Protein AF-A0A9D3YG95-F1 (afdb_monomer_lite)

Organism: Dreissena polymorpha (NCBI:txid45954)

Sequence (91 aa):
MANHIKLVHKSVLLDATKTSADDSEKQQRKLTDYAKPTMSRQKWIVCTEKLALMCAQDLRPISIVNGEGFIDFCRELNPSYDVPGPSTVST

Foldseek 3Di:
DPCPCCPPCVVVVVVVVPDDDDDDPPPDDDPVVPDDDDDDPVVVVVVVVVLVVCCVVVVNDPCCVVDPVSVVCVVPDDPPDDDDDPVVVVD

Secondary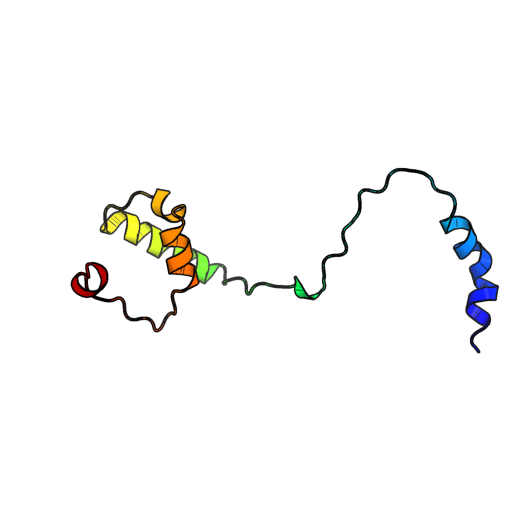 structure (DSSP, 8-state):
--SHHHHHSHHHHHHTT---S---------GGGS---PPPHHHHHHHHHHHHHHHHHTT--GGGGG-HHHHHHHHH--TTPPPPPHHHH--

Radius of gyration: 27.52 Å; chains: 1; bounding box: 64×61×38 Å

InterPro domains:
  IP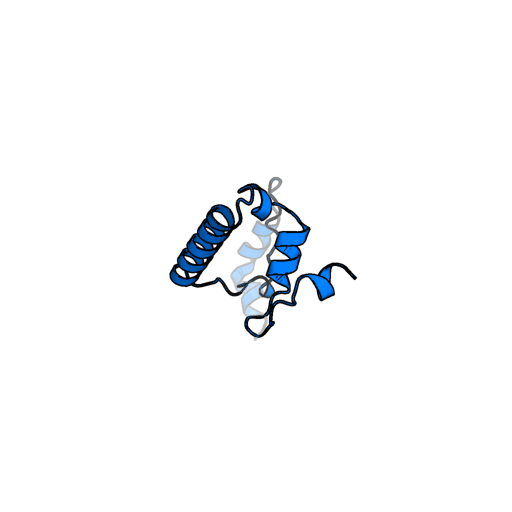R018473 Hermes trasposase, DNA-binding domain [PF10683] (46-74)

Structure (mmCIF, N/CA/C/O backbone):
data_AF-A0A9D3YG95-F1
#
_entry.id   AF-A0A9D3YG95-F1
#
loop_
_atom_site.group_PDB
_atom_site.id
_atom_site.type_symbol
_atom_site.label_atom_id
_atom_site.label_alt_id
_atom_site.label_comp_id
_atom_site.label_asym_id
_atom_site.label_entity_id
_atom_site.label_seq_id
_atom_site.pdbx_PDB_ins_code
_atom_site.Cartn_x
_atom_site.Cartn_y
_atom_site.Cartn_z
_atom_site.occupancy
_atom_site.B_iso_or_equiv
_atom_site.auth_seq_id
_atom_site.auth_comp_id
_atom_site.auth_asym_id
_atom_site.auth_atom_id
_atom_site.pdbx_PDB_model_num
ATOM 1 N N . MET A 1 1 ? -53.133 28.536 25.112 1.00 51.47 1 MET A N 1
ATOM 2 C CA . MET A 1 1 ? -51.969 29.440 25.300 1.00 51.47 1 MET A CA 1
ATOM 3 C C . MET A 1 1 ? -51.099 29.602 24.033 1.00 51.47 1 MET A C 1
ATOM 5 O O . MET A 1 1 ? -49.934 29.961 24.138 1.00 51.47 1 MET A O 1
ATOM 9 N N . ALA A 1 2 ? -51.650 29.429 22.820 1.00 55.38 2 ALA A N 1
ATOM 10 C CA . ALA A 1 2 ? -50.895 29.513 21.554 1.00 55.38 2 ALA A CA 1
ATOM 11 C C . ALA A 1 2 ? -50.866 30.919 20.907 1.00 55.38 2 ALA A C 1
ATOM 13 O O . ALA A 1 2 ? -50.217 31.124 19.887 1.00 55.38 2 ALA A O 1
ATOM 14 N N . ASN A 1 3 ? -51.563 31.899 21.492 1.00 55.66 3 ASN A N 1
ATOM 15 C CA . ASN A 1 3 ? -51.774 33.210 20.866 1.00 55.66 3 ASN A CA 1
ATOM 16 C C . ASN A 1 3 ? -50.799 34.301 21.340 1.00 55.66 3 ASN A C 1
ATOM 18 O O . ASN A 1 3 ? -50.833 35.401 20.800 1.00 55.66 3 ASN A O 1
ATOM 22 N N . HIS A 1 4 ? -49.918 34.018 22.308 1.00 54.66 4 HIS A N 1
ATOM 23 C CA . HIS A 1 4 ? -49.021 35.034 22.874 1.00 54.66 4 HIS A CA 1
ATOM 24 C C . HIS A 1 4 ? -47.867 35.405 21.922 1.00 54.66 4 HIS A C 1
ATOM 26 O O . HIS A 1 4 ? -47.525 36.576 21.796 1.00 54.66 4 HIS A O 1
ATOM 32 N N . ILE A 1 5 ? -47.334 34.434 21.171 1.00 59.69 5 ILE A N 1
ATOM 33 C CA . ILE A 1 5 ? -46.204 34.650 20.249 1.00 59.69 5 ILE A CA 1
ATOM 34 C C . ILE A 1 5 ? -46.618 35.533 19.062 1.00 59.69 5 ILE A C 1
ATOM 36 O O . ILE A 1 5 ? -45.887 36.439 18.670 1.00 59.69 5 ILE A O 1
ATOM 40 N N . LYS A 1 6 ? -47.825 35.316 18.520 1.00 57.41 6 LYS A N 1
ATOM 41 C CA . LYS A 1 6 ? -48.339 36.063 17.357 1.00 57.41 6 LYS A CA 1
ATOM 42 C C . LYS A 1 6 ? -48.663 37.526 17.671 1.00 57.41 6 LYS A C 1
ATOM 44 O O . LYS A 1 6 ? -48.664 38.352 16.763 1.00 57.41 6 LYS A O 1
ATOM 49 N N . LEU A 1 7 ? -48.966 37.834 18.932 1.00 58.44 7 LEU A N 1
ATOM 50 C CA . LEU A 1 7 ? -49.359 39.175 19.367 1.00 58.44 7 LEU A CA 1
ATOM 51 C C . LEU A 1 7 ? -48.156 40.038 19.763 1.00 58.44 7 LEU A C 1
ATOM 53 O O . LEU A 1 7 ? -48.146 41.221 19.440 1.00 58.44 7 LEU A O 1
ATOM 57 N N . VAL A 1 8 ? -47.139 39.455 20.409 1.00 58.81 8 VAL A N 1
ATOM 58 C CA . VAL A 1 8 ? -45.989 40.215 20.936 1.00 58.81 8 VAL A CA 1
ATOM 59 C C . VAL A 1 8 ? -44.915 40.472 19.872 1.00 58.81 8 VAL A C 1
ATOM 61 O O . VAL A 1 8 ? -44.301 41.533 19.871 1.00 58.81 8 VAL A O 1
ATOM 64 N N . HIS A 1 9 ? -44.723 39.560 18.915 1.00 53.09 9 HIS A N 1
ATOM 65 C CA . HIS A 1 9 ? -43.630 39.649 17.933 1.00 53.09 9 HIS A CA 1
ATOM 66 C C . HIS A 1 9 ? -44.102 39.957 16.501 1.00 53.09 9 HIS A C 1
ATOM 68 O O . HIS A 1 9 ? -43.476 39.537 15.529 1.00 53.09 9 HIS A O 1
ATOM 74 N N . LYS A 1 10 ? -45.208 40.699 16.337 1.00 52.06 10 LYS A N 1
ATOM 75 C CA . LYS A 1 10 ? -45.766 41.012 15.006 1.00 52.06 10 LYS A CA 1
ATOM 76 C C . LYS A 1 10 ? -44.827 41.866 14.139 1.00 52.06 10 LYS A C 1
ATOM 78 O O . LYS A 1 10 ? -44.830 41.707 12.923 1.00 52.06 10 LYS A O 1
ATOM 83 N N . SER A 1 11 ? -44.005 42.724 14.748 1.00 55.03 11 SER A N 1
ATOM 84 C CA . SER A 1 11 ? -43.000 43.533 14.041 1.00 55.03 11 SER A CA 1
ATOM 85 C C . SER A 1 11 ? -41.869 42.687 13.448 1.00 55.03 11 SER A C 1
ATOM 87 O O . SER A 1 11 ? -41.455 42.942 12.324 1.00 55.03 11 SER A O 1
ATOM 89 N N . 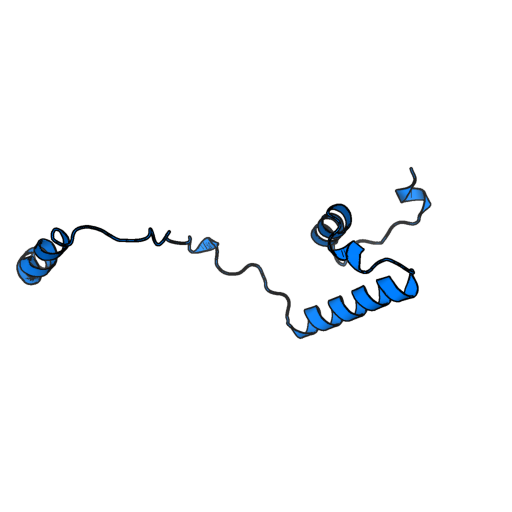VAL A 1 12 ? -41.446 41.622 14.139 1.00 55.09 12 VAL A N 1
ATOM 90 C CA . VAL A 1 12 ? -40.369 40.724 13.677 1.00 55.09 12 VAL A CA 1
ATOM 91 C C . VAL A 1 12 ? -40.779 39.950 12.419 1.00 55.09 12 VAL A C 1
ATOM 93 O O . VAL A 1 12 ? -39.952 39.671 11.559 1.00 55.09 12 VAL A O 1
ATOM 96 N N . LEU A 1 13 ? -42.068 39.625 12.278 1.00 52.59 13 LEU A N 1
ATOM 97 C CA . LEU A 1 13 ? -42.573 38.881 11.119 1.00 52.59 13 LEU A CA 1
ATOM 98 C C . LEU A 1 13 ? -42.766 39.745 9.864 1.00 52.59 13 LEU A C 1
ATOM 100 O O . LEU A 1 13 ? -42.814 39.199 8.766 1.00 52.59 13 LEU A O 1
ATOM 104 N N . LEU A 1 14 ? -42.891 41.068 10.005 1.00 53.81 14 LEU A N 1
ATOM 105 C CA . LEU A 1 14 ? -43.122 41.971 8.871 1.00 53.81 14 LEU A CA 1
ATOM 106 C C . LEU A 1 14 ? -41.815 42.438 8.203 1.00 53.81 14 LEU A C 1
ATOM 108 O O . LEU A 1 14 ? -41.825 42.676 6.996 1.00 53.81 14 LEU A O 1
ATOM 112 N N . ASP A 1 15 ? -40.693 42.473 8.931 1.00 46.81 15 ASP A N 1
ATOM 113 C CA . ASP A 1 15 ? -39.374 42.838 8.378 1.00 46.81 15 ASP A CA 1
ATOM 114 C C . ASP A 1 15 ? -38.740 41.740 7.509 1.00 46.81 15 ASP A C 1
ATOM 116 O O . ASP A 1 15 ? -37.932 42.031 6.631 1.00 46.81 15 ASP A O 1
ATOM 120 N N . ALA A 1 16 ? -39.156 40.479 7.657 1.00 50.94 16 ALA A N 1
ATOM 121 C CA . ALA A 1 16 ? -38.596 39.363 6.887 1.00 50.94 16 ALA A CA 1
ATOM 122 C C . ALA A 1 16 ? -38.956 39.375 5.384 1.00 50.94 16 ALA A C 1
ATOM 124 O O . ALA A 1 16 ? -38.451 38.551 4.628 1.00 50.94 16 ALA A O 1
ATOM 125 N N . THR A 1 17 ? -39.831 40.282 4.932 1.00 50.75 17 THR A N 1
ATOM 126 C CA . THR A 1 17 ? -40.277 40.351 3.524 1.00 50.75 17 THR A CA 1
ATOM 127 C C . THR A 1 17 ? -39.713 41.537 2.742 1.00 50.75 17 THR A C 1
ATOM 129 O O . THR A 1 17 ? -40.073 41.727 1.580 1.00 50.75 17 THR A O 1
ATOM 132 N N . LYS A 1 18 ? -38.817 42.334 3.340 1.00 51.38 18 LYS A N 1
ATOM 133 C CA . LYS A 1 18 ? -38.239 43.521 2.694 1.00 51.38 18 LYS A CA 1
ATOM 134 C C . LYS A 1 18 ? -36.718 43.594 2.817 1.00 51.38 18 LYS A C 1
ATOM 136 O O . LYS A 1 18 ? -36.197 44.595 3.285 1.00 51.38 18 LYS A O 1
ATOM 141 N N . THR A 1 19 ? -36.018 42.603 2.272 1.00 44.53 19 THR A N 1
ATOM 142 C CA . THR A 1 19 ? -34.686 42.857 1.707 1.00 44.53 19 THR A CA 1
ATOM 143 C C . THR A 1 19 ? -34.494 41.997 0.468 1.00 44.53 19 THR A C 1
ATOM 145 O O . THR A 1 19 ? -34.372 40.779 0.518 1.00 44.53 19 THR A O 1
ATOM 148 N N . SER A 1 20 ? -34.563 42.674 -0.665 1.00 45.91 20 SER A N 1
ATOM 149 C CA . SER A 1 20 ? -34.235 42.207 -2.000 1.00 45.91 20 SER A CA 1
ATOM 150 C C . SER A 1 20 ? -32.763 41.806 -2.132 1.00 45.91 20 SER A C 1
ATOM 152 O O . SER A 1 20 ? -31.899 42.526 -1.645 1.00 45.91 20 SER A O 1
ATOM 154 N N . ALA A 1 21 ? -32.550 40.729 -2.896 1.00 49.91 21 ALA A N 1
ATOM 155 C CA . ALA A 1 21 ? -31.394 40.438 -3.747 1.00 49.91 21 ALA A CA 1
ATOM 156 C C . ALA A 1 21 ? -30.002 40.459 -3.091 1.00 49.91 21 ALA A C 1
ATOM 158 O O . ALA A 1 21 ? -29.375 41.508 -3.016 1.00 49.91 21 ALA A O 1
ATOM 159 N N . ASP A 1 22 ? -29.529 39.269 -2.701 1.00 49.25 22 ASP A N 1
ATOM 160 C CA . ASP A 1 22 ? -28.216 38.671 -3.029 1.00 49.25 22 ASP A CA 1
ATOM 161 C C . ASP A 1 22 ? -27.832 37.690 -1.906 1.00 49.25 22 ASP A C 1
ATOM 163 O O . ASP A 1 22 ? -27.104 38.028 -0.978 1.00 49.25 22 ASP A O 1
ATOM 167 N N . ASP A 1 23 ? -28.397 36.479 -1.933 1.00 44.97 23 ASP A N 1
ATOM 168 C CA . ASP A 1 23 ? -28.085 35.437 -0.952 1.00 44.97 23 ASP A CA 1
ATOM 169 C C . ASP A 1 23 ? -27.609 34.189 -1.693 1.00 44.97 23 ASP A C 1
ATOM 171 O O . ASP A 1 23 ? -28.385 33.424 -2.266 1.00 44.97 23 ASP A O 1
ATOM 175 N N . SER A 1 24 ? -26.290 34.001 -1.683 1.00 55.22 24 SER A N 1
ATOM 176 C CA . SER A 1 24 ? -25.661 32.728 -2.015 1.00 55.22 24 SER A CA 1
ATOM 177 C C . SER A 1 24 ? -26.312 31.634 -1.172 1.00 55.22 24 SER A C 1
ATOM 179 O O . SER A 1 24 ? -26.227 31.664 0.057 1.00 55.22 24 SER A O 1
ATOM 181 N N . GLU A 1 25 ? -26.965 30.678 -1.830 1.00 52.66 25 GLU A N 1
ATOM 182 C CA . GL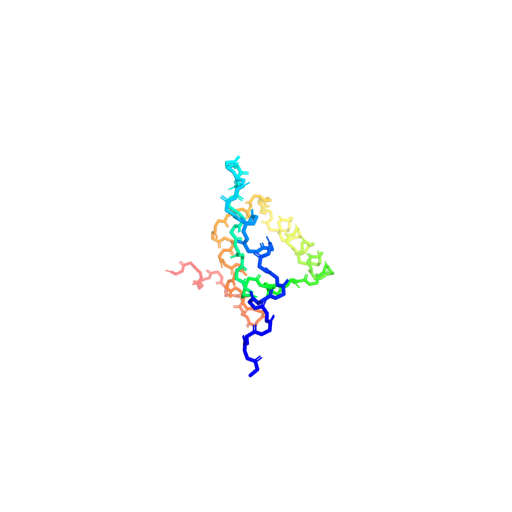U A 1 25 ? -27.620 29.534 -1.202 1.00 52.66 25 GLU A CA 1
ATOM 183 C C . GLU A 1 25 ? -26.652 28.816 -0.247 1.00 52.66 25 GLU A C 1
ATOM 185 O O . GLU A 1 25 ? -25.821 27.994 -0.642 1.00 52.66 25 GLU A O 1
ATOM 190 N N . LYS A 1 26 ? -26.760 29.103 1.053 1.00 56.47 26 LYS A N 1
ATOM 191 C CA . LYS A 1 26 ? -26.145 28.287 2.100 1.00 56.47 26 LYS A CA 1
ATOM 192 C C . LYS A 1 26 ? -26.928 26.983 2.169 1.00 56.47 26 LYS A C 1
ATOM 194 O O . LYS A 1 26 ? -27.853 26.847 2.966 1.00 56.47 26 LYS A O 1
ATOM 199 N N . GLN A 1 27 ? -26.561 26.031 1.313 1.00 62.97 27 GLN A N 1
ATOM 200 C CA . GLN A 1 27 ? -27.057 24.659 1.370 1.00 62.97 27 GLN A CA 1
ATOM 201 C C . GLN A 1 27 ? -26.890 24.124 2.798 1.00 62.97 27 GLN A C 1
ATOM 203 O O . GLN A 1 27 ? -25.774 23.943 3.294 1.00 62.97 27 GLN A O 1
ATOM 208 N N . GLN A 1 28 ? -28.018 23.894 3.471 1.00 65.25 28 GLN A N 1
ATOM 209 C CA . GLN A 1 28 ? -28.080 23.218 4.761 1.00 65.25 28 GLN A CA 1
ATOM 210 C C . GLN A 1 28 ? -27.483 21.814 4.601 1.00 65.25 28 GLN A C 1
ATOM 212 O O . GLN A 1 28 ? -28.099 20.927 4.011 1.00 65.25 28 GLN A O 1
ATOM 217 N N . ARG A 1 29 ? -26.264 21.608 5.111 1.00 64.88 29 ARG A N 1
ATOM 218 C CA . ARG A 1 29 ? -25.641 20.279 5.173 1.00 64.88 29 ARG A CA 1
ATOM 219 C C . ARG A 1 29 ? -26.437 19.406 6.142 1.00 64.88 29 ARG A C 1
ATOM 221 O O . ARG A 1 29 ? -26.812 19.866 7.224 1.00 64.88 29 ARG A O 1
ATOM 228 N N . LYS A 1 30 ? -26.731 18.163 5.752 1.00 68.94 30 LYS A N 1
ATOM 229 C CA . LYS A 1 30 ? -27.494 17.237 6.599 1.00 68.94 30 LYS A CA 1
ATOM 230 C C . LYS A 1 30 ? -26.642 16.864 7.812 1.00 68.94 30 LYS A C 1
ATOM 232 O O . LYS A 1 30 ? -25.443 16.646 7.697 1.00 68.94 30 LYS A O 1
ATOM 237 N N . LEU A 1 31 ? -27.271 16.725 8.981 1.00 58.25 31 LEU A N 1
ATOM 238 C CA . LEU A 1 31 ? -26.602 16.338 10.233 1.00 58.25 31 LEU A CA 1
ATOM 239 C C . LEU A 1 31 ? -25.889 14.968 10.136 1.00 58.25 31 LEU A C 1
ATOM 241 O O . LEU A 1 31 ? -25.010 14.669 10.931 1.00 58.25 31 LEU A O 1
ATOM 245 N N . THR A 1 32 ? -26.232 14.151 9.137 1.00 57.97 32 THR A N 1
ATOM 246 C CA . THR A 1 32 ? -25.585 12.870 8.817 1.00 57.97 32 THR A CA 1
ATOM 247 C C . THR A 1 32 ? -24.238 13.005 8.101 1.00 57.97 32 THR A C 1
ATOM 249 O O . THR A 1 32 ? -23.533 12.012 7.975 1.00 57.97 32 THR A O 1
ATOM 252 N N . ASP A 1 33 ? -23.852 14.205 7.654 1.00 57.59 33 ASP A N 1
ATOM 253 C CA . ASP A 1 33 ? -22.512 14.473 7.106 1.00 57.59 33 ASP A CA 1
ATOM 254 C C . ASP A 1 33 ? -21.443 14.584 8.218 1.00 57.59 33 ASP A C 1
ATOM 256 O O . ASP A 1 33 ? -20.251 14.756 7.945 1.00 57.59 33 ASP A O 1
ATOM 260 N N . TYR A 1 34 ? -21.855 14.497 9.490 1.00 56.25 34 TYR A N 1
ATOM 261 C CA . TYR A 1 34 ? -20.971 14.583 10.644 1.00 56.25 34 TYR A CA 1
ATOM 262 C C . TYR A 1 34 ? -20.158 13.298 10.828 1.00 56.25 34 TYR A C 1
ATOM 264 O O . TYR A 1 34 ? -20.635 12.285 11.327 1.00 56.25 34 TYR A O 1
ATOM 272 N N . ALA A 1 35 ? -18.877 13.435 10.492 1.00 60.47 35 ALA A N 1
ATOM 273 C CA . ALA A 1 35 ? -17.757 12.580 10.858 1.00 60.47 35 ALA A CA 1
ATOM 274 C C . ALA A 1 35 ? -17.696 11.217 10.154 1.00 60.47 35 ALA A C 1
ATOM 276 O O . ALA A 1 35 ? -17.948 10.165 10.737 1.00 60.47 35 ALA A O 1
ATOM 277 N N . LYS A 1 36 ? -17.150 11.221 8.928 1.00 63.84 36 LYS A N 1
ATOM 278 C CA . LYS A 1 36 ? -16.301 10.088 8.529 1.00 63.84 36 LYS A CA 1
ATOM 279 C C . LYS A 1 36 ? -15.286 9.855 9.658 1.00 63.84 36 LYS A C 1
ATOM 281 O O . LYS A 1 36 ? -14.657 10.837 10.063 1.00 63.84 36 LYS A O 1
ATOM 286 N N . PRO A 1 37 ? -15.117 8.621 10.165 1.00 64.06 37 PRO A N 1
ATOM 287 C CA . PRO A 1 37 ? -14.119 8.332 11.183 1.00 64.06 37 PRO A CA 1
ATOM 288 C C . PRO A 1 37 ? -12.758 8.819 10.692 1.00 64.06 37 PRO A C 1
ATOM 290 O O . PRO A 1 37 ? -12.210 8.305 9.716 1.00 64.06 37 PRO A O 1
ATOM 293 N N . THR A 1 38 ? -12.237 9.867 11.320 1.00 75.06 38 THR A N 1
ATOM 294 C CA . THR A 1 38 ? -10.922 10.391 10.984 1.00 75.06 38 THR A CA 1
ATOM 295 C C . THR A 1 38 ? -9.888 9.522 11.678 1.00 75.06 38 THR A C 1
ATOM 297 O O . THR A 1 38 ? -9.905 9.331 12.895 1.00 75.06 38 THR A O 1
ATOM 300 N N . MET A 1 39 ? -8.991 8.941 10.884 1.00 85.75 39 MET A N 1
ATOM 301 C CA . MET A 1 39 ? -7.838 8.222 11.409 1.00 85.75 39 MET A CA 1
ATOM 302 C C . MET A 1 39 ? -7.044 9.150 12.341 1.00 85.75 39 MET A C 1
ATOM 304 O O . MET A 1 39 ? -6.861 10.330 12.037 1.00 85.75 39 MET A O 1
ATOM 308 N N . SER A 1 40 ? -6.556 8.627 13.472 1.00 93.31 40 SER A N 1
ATOM 309 C CA . SER A 1 40 ? -5.708 9.415 14.368 1.00 93.31 40 SER A CA 1
ATOM 310 C C . SER A 1 40 ? -4.459 9.897 13.629 1.00 93.31 40 SER A C 1
ATOM 312 O O . SER A 1 40 ? -3.891 9.176 12.805 1.00 93.31 40 SER A O 1
ATOM 314 N N . ARG A 1 41 ? -3.989 11.109 13.950 1.00 92.25 41 ARG A N 1
ATOM 315 C CA . ARG A 1 41 ? -2.799 11.691 13.309 1.00 92.25 41 ARG A CA 1
ATOM 316 C C . ARG A 1 41 ? -1.588 10.761 13.392 1.00 92.25 41 ARG A C 1
ATOM 318 O O . ARG A 1 41 ? -0.875 10.607 12.410 1.00 92.25 41 ARG A O 1
ATOM 325 N N . GLN A 1 42 ? -1.392 10.108 14.537 1.00 95.56 42 GLN A N 1
ATOM 326 C CA . GLN A 1 42 ? -0.289 9.168 14.716 1.00 95.56 42 GLN A CA 1
ATOM 327 C C . GLN A 1 42 ? -0.383 7.986 13.749 1.00 95.56 42 GLN A C 1
ATOM 329 O O . GLN A 1 42 ? 0.610 7.617 13.131 1.00 95.56 42 GLN A O 1
ATOM 334 N N . LYS A 1 43 ? -1.578 7.409 13.581 1.00 94.50 43 LYS A N 1
ATOM 335 C CA . LYS A 1 43 ? -1.777 6.291 12.656 1.00 94.50 43 LYS A CA 1
ATOM 336 C C . LYS A 1 43 ? -1.599 6.733 11.203 1.00 94.50 43 LYS A C 1
ATOM 338 O O . LYS A 1 43 ? -0.993 5.999 10.434 1.00 94.50 43 LYS A O 1
ATOM 343 N N . TRP A 1 44 ? -2.034 7.945 10.856 1.00 94.44 44 TRP A N 1
ATOM 344 C CA . TRP A 1 44 ? -1.802 8.525 9.532 1.00 94.44 44 TRP A CA 1
ATOM 345 C C . TRP A 1 44 ? -0.307 8.671 9.217 1.00 94.44 44 TRP A C 1
ATOM 347 O O . TRP A 1 44 ? 0.125 8.274 8.136 1.00 94.44 44 TRP A O 1
ATOM 357 N N . ILE A 1 45 ? 0.494 9.163 10.172 1.00 97.25 45 ILE A N 1
ATOM 358 C CA . ILE A 1 45 ? 1.958 9.260 10.031 1.00 97.25 45 ILE A CA 1
ATOM 359 C C . ILE A 1 45 ? 2.558 7.873 9.784 1.00 97.25 45 ILE A C 1
ATOM 361 O O . ILE A 1 45 ? 3.247 7.680 8.787 1.00 97.25 45 ILE A O 1
ATOM 365 N N . VAL A 1 46 ? 2.221 6.887 10.622 1.00 96.94 46 VAL A N 1
ATOM 366 C CA . VAL A 1 46 ? 2.731 5.512 10.480 1.00 96.94 46 VAL A CA 1
ATOM 367 C C . VAL A 1 46 ? 2.345 4.904 9.127 1.00 96.94 46 VAL A C 1
ATOM 369 O O . VAL A 1 46 ? 3.187 4.312 8.456 1.00 96.94 46 VAL A O 1
ATOM 372 N N . CYS A 1 47 ? 1.093 5.061 8.687 1.00 95.25 47 CYS A N 1
ATOM 373 C CA . CYS A 1 47 ? 0.656 4.588 7.371 1.00 95.25 47 CYS A CA 1
ATOM 374 C C . CYS A 1 47 ? 1.435 5.263 6.233 1.00 95.25 47 CYS A C 1
ATOM 376 O O . CYS A 1 47 ? 1.809 4.597 5.271 1.00 95.25 47 CYS A O 1
ATOM 378 N N . THR A 1 48 ? 1.716 6.560 6.359 1.00 96.81 48 THR A N 1
ATOM 379 C CA . THR A 1 48 ? 2.461 7.334 5.358 1.00 96.81 48 THR A CA 1
ATOM 380 C C . THR A 1 48 ? 3.916 6.874 5.268 1.00 96.81 48 THR A C 1
ATOM 382 O O . THR A 1 48 ? 4.429 6.675 4.170 1.00 96.81 48 THR A O 1
ATOM 385 N N . GLU A 1 49 ? 4.569 6.629 6.406 1.00 98.06 49 GLU A N 1
ATOM 386 C CA . GLU A 1 49 ? 5.930 6.078 6.457 1.00 98.06 49 GLU A CA 1
ATOM 387 C C . GLU A 1 49 ? 6.004 4.683 5.827 1.00 98.06 49 GLU A C 1
ATOM 389 O O . GLU A 1 49 ? 6.914 4.399 5.049 1.00 98.06 49 GLU A O 1
ATOM 394 N N . LYS A 1 50 ? 5.025 3.815 6.112 1.00 97.00 50 LYS A N 1
ATOM 395 C CA . LYS A 1 50 ? 4.950 2.477 5.505 1.00 97.00 50 LYS A CA 1
ATOM 396 C C . LYS A 1 50 ? 4.723 2.536 3.998 1.00 97.00 50 LYS A C 1
ATOM 398 O O . LYS A 1 50 ? 5.351 1.772 3.271 1.00 97.00 50 LYS A O 1
ATOM 403 N N . LEU A 1 51 ? 3.880 3.453 3.531 1.00 96.81 51 LEU A N 1
ATOM 404 C CA . LEU A 1 51 ? 3.652 3.673 2.105 1.00 96.81 51 LEU A CA 1
ATOM 405 C C . LEU A 1 51 ? 4.923 4.159 1.399 1.00 96.81 51 LEU A C 1
ATOM 407 O O . LEU A 1 51 ? 5.290 3.624 0.357 1.00 96.81 51 LEU A O 1
ATOM 411 N N . ALA A 1 52 ? 5.633 5.122 1.990 1.00 97.62 52 ALA A N 1
ATOM 412 C CA . ALA A 1 52 ? 6.905 5.600 1.455 1.00 97.62 52 ALA A CA 1
ATOM 413 C C . ALA A 1 52 ? 7.962 4.484 1.404 1.00 97.62 52 ALA A C 1
ATOM 415 O O . ALA A 1 52 ? 8.678 4.355 0.410 1.00 97.62 52 ALA A O 1
ATOM 416 N N . LEU A 1 53 ? 8.031 3.653 2.451 1.0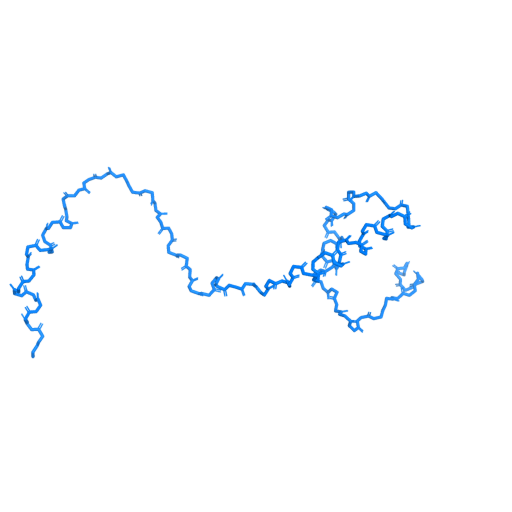0 98.25 53 LEU A N 1
ATOM 417 C CA . LEU A 1 53 ? 8.950 2.520 2.507 1.00 98.25 53 LEU A CA 1
ATOM 418 C C . LEU A 1 53 ? 8.632 1.473 1.435 1.0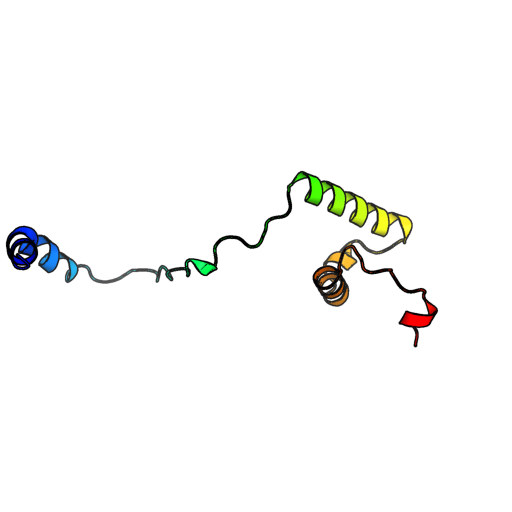0 98.25 53 LEU A C 1
ATOM 420 O O . LEU A 1 53 ? 9.557 1.014 0.773 1.00 98.25 53 LEU A O 1
ATOM 424 N N . MET A 1 54 ? 7.353 1.147 1.225 1.00 97.56 54 MET A N 1
ATOM 425 C CA . MET A 1 54 ? 6.925 0.251 0.144 1.00 97.56 54 MET A CA 1
ATOM 426 C C . MET A 1 54 ? 7.371 0.788 -1.218 1.00 97.56 54 MET A C 1
ATOM 428 O O . MET A 1 54 ? 7.996 0.061 -1.984 1.00 97.56 54 MET A O 1
ATOM 432 N N . CYS A 1 55 ? 7.167 2.082 -1.489 1.00 97.88 55 CYS A N 1
ATOM 433 C CA . CYS A 1 55 ? 7.636 2.683 -2.737 1.00 97.88 55 CYS A CA 1
ATOM 434 C C . CYS A 1 55 ? 9.157 2.560 -2.919 1.00 97.88 55 CYS A C 1
ATOM 436 O O . CYS A 1 55 ? 9.619 2.260 -4.018 1.00 97.88 55 CYS A O 1
ATOM 438 N N . ALA A 1 56 ? 9.934 2.762 -1.852 1.00 97.75 56 ALA A N 1
ATOM 439 C CA . ALA A 1 56 ? 11.390 2.667 -1.905 1.00 97.75 56 ALA A CA 1
ATOM 440 C C . ALA A 1 56 ? 11.894 1.222 -2.066 1.00 97.75 56 ALA A C 1
ATOM 442 O O . ALA A 1 56 ? 12.808 0.982 -2.853 1.00 97.75 56 ALA A O 1
ATOM 443 N N . GLN A 1 57 ? 11.316 0.270 -1.331 1.00 98.38 57 GLN A N 1
ATOM 444 C CA . GLN A 1 57 ? 11.738 -1.134 -1.335 1.00 98.38 57 GLN A CA 1
ATOM 445 C C . GLN A 1 57 ? 11.333 -1.854 -2.621 1.00 98.38 57 GLN A C 1
ATOM 447 O O . GLN A 1 57 ? 12.143 -2.574 -3.200 1.00 98.38 57 GLN A O 1
ATOM 452 N N . ASP A 1 58 ? 10.119 -1.596 -3.102 1.00 97.88 58 ASP A N 1
ATOM 453 C CA . ASP A 1 58 ? 9.558 -2.265 -4.278 1.00 97.88 58 ASP A CA 1
ATOM 454 C C . ASP A 1 58 ? 9.830 -1.487 -5.576 1.00 97.88 58 ASP A C 1
ATOM 456 O O . ASP A 1 58 ? 9.294 -1.828 -6.635 1.00 97.88 58 ASP A O 1
ATOM 460 N N . LEU A 1 59 ? 10.631 -0.415 -5.494 1.00 97.81 59 LEU A N 1
ATOM 461 C CA . LEU A 1 59 ? 10.962 0.493 -6.597 1.00 97.81 59 LEU A CA 1
ATOM 462 C C . LEU A 1 59 ? 9.715 0.995 -7.343 1.00 97.81 59 LEU A C 1
ATOM 464 O O . LEU A 1 59 ? 9.696 1.113 -8.573 1.00 97.81 59 LEU A O 1
ATOM 468 N N . ARG A 1 60 ? 8.643 1.283 -6.598 1.00 97.00 60 ARG A N 1
ATOM 469 C CA . ARG A 1 60 ? 7.397 1.802 -7.168 1.00 97.00 60 ARG A CA 1
ATOM 470 C C . ARG A 1 60 ? 7.472 3.318 -7.325 1.00 97.00 60 ARG A C 1
ATOM 472 O O . ARG A 1 60 ? 8.017 4.008 -6.462 1.00 97.00 60 ARG A O 1
ATOM 479 N N . PRO A 1 61 ? 6.891 3.874 -8.402 1.00 97.44 61 PRO A N 1
ATOM 480 C CA . PRO A 1 61 ? 6.799 5.316 -8.541 1.00 97.44 61 PRO A CA 1
ATOM 481 C C . PRO A 1 61 ? 5.876 5.888 -7.462 1.00 97.44 61 PRO A C 1
ATOM 483 O O . PRO A 1 61 ? 4.821 5.326 -7.174 1.00 97.44 61 PRO A O 1
ATOM 486 N N . ILE A 1 62 ? 6.224 7.060 -6.925 1.00 96.50 62 ILE A N 1
ATOM 487 C CA . ILE A 1 62 ? 5.407 7.759 -5.916 1.00 96.50 62 ILE A CA 1
ATOM 488 C C . ILE A 1 62 ? 3.987 8.030 -6.441 1.00 96.50 62 ILE A C 1
ATOM 490 O O . ILE A 1 62 ? 3.032 8.040 -5.672 1.00 96.50 62 ILE A O 1
ATOM 494 N N . SER A 1 63 ? 3.822 8.185 -7.758 1.00 97.06 63 SER A N 1
ATOM 495 C CA . SER A 1 63 ? 2.524 8.399 -8.402 1.00 97.06 63 SER A CA 1
ATOM 496 C C . SER A 1 63 ? 1.534 7.238 -8.251 1.00 97.06 63 SER A C 1
ATOM 498 O O . SER A 1 63 ? 0.355 7.446 -8.533 1.00 97.06 63 SER A O 1
ATOM 500 N N . ILE A 1 64 ? 1.953 6.057 -7.769 1.00 97.06 64 ILE A N 1
ATOM 501 C CA . ILE A 1 64 ? 1.053 4.921 -7.502 1.00 97.06 64 ILE A CA 1
ATOM 502 C C . ILE A 1 64 ? -0.111 5.300 -6.577 1.00 97.06 64 ILE A C 1
ATOM 504 O O . ILE A 1 64 ? -1.220 4.805 -6.755 1.00 97.06 64 ILE A O 1
ATOM 508 N N . VAL A 1 65 ? 0.109 6.243 -5.654 1.00 96.19 65 VAL A N 1
ATOM 509 C CA . VAL A 1 65 ? -0.908 6.717 -4.699 1.00 96.19 65 VAL A CA 1
ATOM 510 C C . VAL A 1 65 ? -2.087 7.426 -5.367 1.00 96.19 65 VAL A C 1
ATOM 512 O O . VAL A 1 65 ? -3.144 7.558 -4.757 1.00 96.19 65 VAL A O 1
ATOM 515 N N . ASN A 1 66 ? -1.909 7.868 -6.614 1.00 96.81 66 ASN A N 1
ATOM 516 C CA . ASN A 1 66 ? -2.946 8.506 -7.419 1.00 96.81 66 ASN A CA 1
ATOM 517 C C . ASN A 1 66 ? -3.666 7.511 -8.343 1.00 96.81 66 ASN A C 1
ATOM 519 O O . ASN A 1 66 ? -4.624 7.893 -9.010 1.00 96.81 66 ASN A O 1
ATOM 523 N N . GLY A 1 67 ? -3.195 6.264 -8.434 1.00 97.25 67 GLY A N 1
ATOM 524 C CA . GLY A 1 67 ? -3.804 5.250 -9.287 1.00 97.25 67 GLY A CA 1
ATOM 525 C C . GLY A 1 67 ? -5.141 4.788 -8.716 1.00 97.25 67 GLY A C 1
ATOM 526 O O . GLY A 1 67 ? -5.199 4.344 -7.571 1.00 97.25 67 GLY A O 1
ATOM 527 N N . GLU A 1 68 ? -6.199 4.840 -9.525 1.00 97.44 68 GLU A N 1
ATOM 528 C CA . GLU A 1 68 ? -7.556 4.458 -9.104 1.00 97.44 68 GLU A CA 1
ATOM 529 C C . GLU A 1 68 ? -7.596 3.038 -8.524 1.00 97.44 68 GLU A C 1
ATOM 531 O O . GLU A 1 68 ? -8.097 2.845 -7.422 1.00 97.44 68 GLU A O 1
ATOM 536 N N . GLY A 1 69 ? -6.943 2.071 -9.178 1.00 96.75 69 GLY A N 1
ATOM 537 C CA . GLY A 1 69 ? -6.883 0.692 -8.681 1.00 96.75 69 GLY A CA 1
ATOM 538 C C . GLY A 1 69 ? -6.170 0.538 -7.332 1.00 96.75 69 GLY A C 1
ATOM 539 O O . GLY A 1 69 ? -6.588 -0.275 -6.512 1.00 96.75 69 GLY A O 1
ATOM 540 N N . PHE A 1 70 ? -5.129 1.333 -7.058 1.00 95.94 70 PHE A N 1
ATOM 541 C CA . PHE A 1 70 ? -4.462 1.319 -5.750 1.00 95.94 70 PHE A CA 1
ATOM 542 C C . PHE A 1 70 ? -5.369 1.911 -4.667 1.00 95.94 70 PHE A C 1
ATOM 544 O O . PHE A 1 70 ? -5.503 1.343 -3.583 1.00 95.94 70 PHE A O 1
ATOM 551 N N . ILE A 1 71 ? -6.028 3.030 -4.976 1.00 96.38 71 ILE A N 1
ATOM 552 C CA . ILE A 1 71 ? -6.969 3.689 -4.069 1.00 96.38 71 ILE A CA 1
ATOM 553 C C . ILE A 1 71 ? -8.137 2.754 -3.736 1.00 96.38 71 ILE A C 1
ATOM 555 O O . ILE A 1 71 ? -8.489 2.621 -2.562 1.00 96.38 71 ILE A O 1
ATOM 559 N N . ASP A 1 72 ? -8.723 2.104 -4.738 1.00 96.69 72 ASP A N 1
ATOM 560 C CA . ASP A 1 72 ? -9.857 1.199 -4.549 1.00 96.69 72 ASP A CA 1
ATOM 561 C C . ASP A 1 72 ? -9.454 -0.059 -3.779 1.00 96.69 72 ASP A C 1
ATOM 563 O O . ASP A 1 72 ? -10.145 -0.435 -2.832 1.00 96.69 72 ASP A O 1
ATOM 567 N N . PHE A 1 73 ? -8.280 -0.629 -4.072 1.00 95.25 73 PHE A N 1
ATOM 568 C CA . PHE A 1 73 ? -7.717 -1.712 -3.268 1.00 95.25 73 PHE A CA 1
ATOM 569 C C . PHE A 1 73 ? -7.562 -1.307 -1.795 1.00 95.25 73 PHE A C 1
ATOM 571 O O . PHE A 1 73 ? -8.022 -2.022 -0.910 1.00 95.25 73 PHE A O 1
ATOM 578 N N . CYS A 1 74 ? -6.981 -0.137 -1.503 1.00 93.81 74 CYS A N 1
ATOM 579 C CA . CYS A 1 74 ? -6.818 0.342 -0.127 1.00 93.81 74 CYS A CA 1
ATOM 580 C C . CYS A 1 74 ? -8.142 0.642 0.592 1.00 93.81 74 CYS A C 1
ATOM 582 O O . CYS A 1 74 ? -8.185 0.555 1.819 1.00 93.81 74 CYS A O 1
ATOM 584 N N . ARG A 1 75 ? -9.202 1.024 -0.134 1.00 92.12 75 ARG A N 1
ATOM 585 C CA . ARG A 1 75 ? -10.539 1.248 0.444 1.00 92.12 75 ARG A CA 1
ATOM 586 C C . ARG A 1 75 ? -11.199 -0.057 0.880 1.00 92.12 75 ARG A C 1
ATOM 588 O O . ARG A 1 75 ? -11.871 -0.055 1.908 1.00 92.12 75 ARG A O 1
ATOM 595 N N . GLU A 1 76 ? -10.996 -1.128 0.119 1.00 95.19 76 GLU A N 1
ATOM 596 C CA . GLU A 1 76 ? -11.546 -2.457 0.415 1.00 95.19 76 GLU A CA 1
ATOM 597 C C . GLU A 1 76 ? -10.687 -3.234 1.429 1.00 95.19 76 GLU A C 1
ATOM 599 O O . GLU A 1 76 ? -11.176 -4.118 2.133 1.00 95.19 76 GLU A O 1
ATOM 604 N N . LEU A 1 77 ? -9.395 -2.900 1.528 1.00 91.94 77 LEU A N 1
ATOM 605 C CA . LEU A 1 77 ? -8.428 -3.637 2.334 1.00 91.94 77 LEU A CA 1
ATOM 606 C C . LEU A 1 77 ? -8.818 -3.684 3.820 1.00 91.94 77 LEU A C 1
ATOM 608 O O . LEU A 1 77 ? -8.769 -2.693 4.552 1.00 91.94 77 LEU A O 1
ATOM 612 N N . ASN A 1 78 ? -9.131 -4.889 4.288 1.00 89.94 78 ASN A N 1
ATOM 613 C CA . ASN A 1 78 ? -9.364 -5.188 5.693 1.00 89.94 78 ASN A CA 1
ATOM 614 C C . ASN A 1 78 ? -8.031 -5.556 6.384 1.00 89.94 78 ASN A C 1
ATOM 616 O O . ASN A 1 78 ? -7.250 -6.307 5.806 1.00 89.94 78 ASN A O 1
ATOM 620 N N . PRO A 1 79 ? -7.759 -5.115 7.630 1.00 88.12 79 PRO A N 1
ATOM 621 C CA . PRO A 1 79 ? -6.568 -5.532 8.383 1.00 88.12 79 PRO A CA 1
ATOM 622 C C . PRO A 1 79 ? -6.383 -7.048 8.569 1.00 88.12 79 PRO A C 1
ATOM 624 O O . PRO A 1 79 ? -5.273 -7.485 8.853 1.00 88.12 79 PRO A O 1
ATOM 627 N N . SER A 1 80 ? -7.450 -7.839 8.454 1.00 92.62 80 SER A N 1
ATOM 628 C CA . SER A 1 80 ? -7.419 -9.307 8.514 1.00 92.62 80 SER A CA 1
ATOM 629 C C . SER A 1 80 ? -7.269 -9.974 7.144 1.00 92.62 80 SER A C 1
ATOM 631 O O . SER A 1 80 ? -7.283 -11.199 7.071 1.00 92.62 80 SER A O 1
ATOM 633 N N . TYR A 1 81 ? -7.169 -9.199 6.063 1.00 93.19 81 TYR A N 1
ATOM 634 C CA . TYR A 1 81 ? -6.923 -9.735 4.730 1.00 93.19 81 TYR A CA 1
ATOM 635 C C . TYR A 1 81 ? -5.487 -10.253 4.630 1.00 93.19 81 TYR A C 1
ATOM 637 O O . TYR A 1 81 ? -4.537 -9.503 4.858 1.00 93.19 81 TYR A O 1
ATOM 645 N N . ASP A 1 82 ? -5.343 -11.527 4.275 1.00 93.88 82 ASP A N 1
ATOM 646 C CA . ASP A 1 82 ? -4.048 -12.126 3.971 1.00 93.88 82 ASP A CA 1
ATOM 647 C C . ASP A 1 82 ? -3.738 -11.926 2.486 1.00 93.88 82 ASP A C 1
ATOM 649 O O . ASP A 1 82 ? -4.535 -12.296 1.617 1.00 93.88 82 ASP A O 1
ATOM 653 N N . VAL A 1 83 ? -2.610 -11.279 2.193 1.00 92.19 83 VAL A N 1
ATOM 654 C CA . VAL A 1 83 ? -2.265 -10.897 0.821 1.00 92.19 83 VAL A CA 1
ATOM 655 C C . VAL A 1 83 ? -1.911 -12.162 0.038 1.00 92.19 83 VAL A C 1
ATOM 657 O O . VAL A 1 83 ? -0.985 -12.879 0.422 1.00 92.19 83 VAL A O 1
ATOM 660 N N . PRO A 1 84 ? -2.608 -12.454 -1.071 1.00 93.94 84 PRO A N 1
ATOM 661 C CA . PRO A 1 84 ? -2.385 -13.682 -1.807 1.00 93.94 84 PRO A CA 1
ATOM 662 C C . PRO A 1 84 ? -1.038 -13.663 -2.535 1.00 93.94 84 PRO A C 1
ATOM 664 O O . PRO A 1 84 ? -0.506 -12.614 -2.902 1.00 93.94 84 PRO A O 1
ATOM 667 N N . GLY A 1 85 ? -0.504 -14.858 -2.792 1.00 95.50 85 GLY A N 1
ATOM 668 C CA . GLY A 1 85 ? 0.704 -15.018 -3.594 1.00 95.50 85 GLY A CA 1
ATOM 669 C C . GLY A 1 85 ? 0.504 -14.602 -5.063 1.00 95.50 85 GLY A C 1
ATOM 670 O O . GLY A 1 85 ? -0.631 -14.565 -5.549 1.00 95.50 85 GLY A O 1
ATOM 671 N N . PRO A 1 86 ? 1.598 -14.358 -5.813 1.00 94.19 86 PRO A N 1
ATOM 672 C CA . PRO A 1 86 ? 1.528 -13.885 -7.199 1.00 94.19 86 PRO A CA 1
ATOM 673 C C . PRO A 1 86 ? 0.691 -14.770 -8.132 1.00 94.19 86 PRO A C 1
ATOM 675 O O . PRO A 1 86 ? -0.006 -14.249 -8.997 1.00 94.19 86 PRO A O 1
ATOM 678 N N . SER A 1 87 ? 0.710 -16.092 -7.927 1.00 96.25 87 SER A N 1
ATOM 679 C CA . SER A 1 87 ? -0.040 -17.061 -8.738 1.00 96.25 87 SER A CA 1
ATOM 680 C C . SER A 1 87 ? -1.552 -16.844 -8.691 1.00 96.25 87 SER A C 1
ATOM 682 O O . SER A 1 87 ? -2.232 -17.027 -9.694 1.00 96.25 87 SER A O 1
ATOM 684 N N . THR A 1 88 ? -2.081 -16.438 -7.537 1.00 96.19 88 THR A N 1
ATOM 685 C CA . THR A 1 88 ? -3.517 -16.195 -7.356 1.00 96.19 88 THR A CA 1
ATOM 686 C C . THR A 1 88 ? -3.964 -14.917 -8.065 1.00 96.19 88 THR A C 1
ATOM 688 O O . THR A 1 88 ? -5.099 -14.839 -8.514 1.00 96.19 88 THR A O 1
ATOM 691 N N . VAL A 1 89 ? -3.079 -13.922 -8.184 1.00 93.44 89 VAL A N 1
ATOM 692 C CA . VAL A 1 89 ? -3.381 -12.634 -8.835 1.00 93.44 89 VAL A CA 1
ATOM 693 C C . VAL A 1 89 ? -3.238 -12.721 -10.357 1.00 93.44 89 VAL A C 1
ATOM 695 O O . VAL A 1 89 ? -3.916 -11.999 -11.078 1.00 93.44 89 VAL A O 1
ATOM 698 N N . SER A 1 90 ? -2.353 -13.587 -10.855 1.00 92.56 90 SER A N 1
ATOM 699 C CA . SER A 1 90 ? -2.082 -13.742 -12.290 1.00 92.56 90 SER A CA 1
ATOM 700 C C . SER A 1 90 ? -3.050 -14.668 -13.036 1.00 92.56 90 SER A C 1
ATOM 702 O O . SER A 1 90 ? -2.835 -14.899 -14.224 1.00 92.56 90 SER A O 1
ATOM 704 N N . THR A 1 91 ? -4.016 -15.270 -12.336 1.00 66.88 91 THR A N 1
ATOM 705 C CA . THR A 1 91 ? -4.998 -16.206 -12.915 1.00 66.88 91 THR A CA 1
ATOM 706 C C . THR A 1 91 ? -6.132 -15.439 -13.580 1.00 66.88 91 THR A C 1
ATOM 708 O O . THR A 1 91 ? -6.514 -15.831 -14.704 1.00 66.88 91 THR A O 1
#

pLDDT: mean 78.57, std 19.9, range [44.53, 98.38]